Protein AF-A0A645BHJ3-F1 (afdb_monomer_lite)

Foldseek 3Di:
DPDDPDDDDDDDDDDDDDPPQWPDADADPVRDGDCPRIDGD

Structure (mmCIF, N/CA/C/O backbone):
data_AF-A0A645BHJ3-F1
#
_entry.id   AF-A0A645BHJ3-F1
#
loop_
_atom_site.group_PDB
_atom_site.id
_atom_site.type_symbol
_atom_site.label_atom_id
_atom_site.label_alt_id
_atom_site.label_comp_id
_atom_site.label_asym_id
_atom_site.label_entity_id
_atom_site.label_seq_id
_atom_site.pdbx_PDB_ins_code
_atom_site.Cartn_x
_atom_si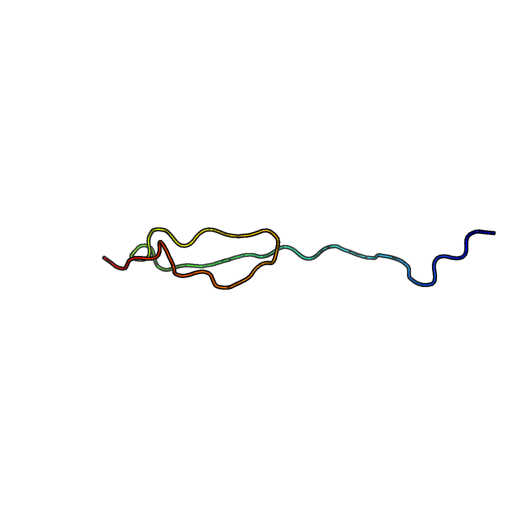te.Cartn_y
_atom_site.Cartn_z
_atom_site.occupancy
_atom_site.B_iso_or_equiv
_atom_site.auth_seq_id
_atom_site.auth_comp_id
_atom_site.auth_asym_id
_atom_site.auth_atom_id
_atom_site.pdbx_PDB_model_num
ATOM 1 N N . MET A 1 1 ? 15.735 10.516 -35.094 1.00 50.62 1 MET A N 1
ATOM 2 C CA . MET A 1 1 ? 15.446 9.174 -34.548 1.00 50.62 1 MET A CA 1
ATOM 3 C C . MET A 1 1 ? 15.492 9.291 -33.036 1.00 50.62 1 MET A C 1
ATOM 5 O O . MET A 1 1 ? 16.581 9.283 -32.482 1.00 50.62 1 MET A O 1
ATOM 9 N N . GLU A 1 2 ? 14.352 9.486 -32.376 1.00 70.88 2 GLU A N 1
ATOM 10 C CA . GLU A 1 2 ? 14.294 9.400 -30.912 1.00 70.88 2 GLU A CA 1
ATOM 11 C C . GLU A 1 2 ? 14.229 7.921 -30.534 1.00 70.88 2 GLU A C 1
ATOM 13 O O . GLU A 1 2 ? 13.167 7.305 -30.517 1.00 70.88 2 GLU A O 1
ATOM 18 N N . GLN A 1 3 ? 15.397 7.312 -30.336 1.00 74.62 3 GLN A N 1
ATOM 19 C CA . GLN A 1 3 ? 15.470 5.979 -29.754 1.00 74.62 3 GLN A CA 1
ATOM 20 C C . GLN A 1 3 ? 15.288 6.130 -28.246 1.00 74.62 3 GLN A C 1
ATOM 22 O O . GLN A 1 3 ? 16.193 6.581 -27.547 1.00 74.62 3 GLN A O 1
ATOM 27 N N . SER A 1 4 ? 14.101 5.779 -27.749 1.00 79.94 4 SER A N 1
ATOM 28 C CA . SER A 1 4 ? 13.918 5.578 -26.314 1.00 79.94 4 SER A CA 1
ATOM 29 C C . SER A 1 4 ? 14.744 4.357 -25.894 1.00 79.94 4 SER A C 1
ATOM 31 O O . SER A 1 4 ? 14.599 3.300 -26.514 1.00 79.94 4 SER A O 1
ATOM 33 N N . PRO A 1 5 ? 15.585 4.455 -24.849 1.00 87.06 5 PRO A N 1
ATOM 34 C CA . PRO A 1 5 ? 16.410 3.337 -24.391 1.00 87.06 5 PRO A CA 1
ATOM 35 C C . PRO A 1 5 ? 15.578 2.195 -23.788 1.00 87.06 5 PRO A C 1
ATOM 37 O O . PRO A 1 5 ? 16.104 1.109 -23.557 1.00 87.06 5 PRO A O 1
ATOM 40 N N . VAL A 1 6 ? 14.291 2.436 -23.510 1.00 87.81 6 VAL A N 1
ATOM 41 C CA . VAL A 1 6 ? 13.381 1.465 -22.896 1.00 87.81 6 VAL A CA 1
ATOM 42 C C . VAL A 1 6 ? 11.991 1.567 -23.522 1.00 87.81 6 VAL A C 1
ATOM 44 O O . VAL A 1 6 ? 11.496 2.662 -23.807 1.00 87.81 6 VAL A O 1
ATOM 47 N N . VAL A 1 7 ? 11.346 0.413 -23.693 1.00 89.88 7 VAL A N 1
ATOM 48 C CA . VAL A 1 7 ? 9.930 0.296 -24.055 1.00 89.88 7 VAL A CA 1
ATOM 49 C C . VAL A 1 7 ? 9.128 0.047 -22.778 1.00 89.88 7 VAL A C 1
ATOM 51 O O . VAL A 1 7 ? 9.320 -0.971 -22.114 1.00 89.88 7 VAL A O 1
ATOM 54 N N . VAL A 1 8 ? 8.244 0.979 -22.415 1.00 88.31 8 VAL A N 1
ATOM 55 C CA . VAL A 1 8 ? 7.350 0.815 -21.259 1.00 88.31 8 VAL A CA 1
ATOM 56 C C . VAL A 1 8 ? 6.277 -0.206 -21.618 1.00 88.31 8 VAL A C 1
ATOM 58 O O . VAL A 1 8 ? 5.537 -0.009 -22.578 1.00 88.31 8 VAL A O 1
ATOM 61 N N . LEU A 1 9 ? 6.202 -1.296 -20.856 1.00 92.38 9 LEU A N 1
ATOM 62 C CA . LEU A 1 9 ? 5.212 -2.349 -21.087 1.00 92.38 9 LEU A CA 1
ATOM 63 C C . LEU A 1 9 ? 3.940 -2.100 -20.274 1.00 92.38 9 LEU A C 1
ATOM 65 O O . LEU A 1 9 ? 2.850 -2.085 -20.835 1.00 92.38 9 LEU A O 1
ATOM 69 N N . TYR A 1 10 ? 4.085 -1.871 -18.966 1.00 90.50 10 TYR A N 1
ATOM 70 C CA . TYR A 1 10 ? 2.969 -1.673 -18.041 1.00 90.50 10 TYR A CA 1
ATOM 71 C C . TYR A 1 10 ? 3.377 -0.784 -16.865 1.00 90.50 10 TYR A C 1
ATOM 73 O O . TYR A 1 10 ? 4.554 -0.715 -16.509 1.00 90.50 10 TYR A O 1
ATOM 81 N N . TYR A 1 11 ? 2.378 -0.156 -16.246 1.00 86.31 11 TYR A N 1
ATOM 82 C CA . TYR A 1 11 ? 2.497 0.496 -14.945 1.00 86.31 11 TYR A CA 1
ATOM 83 C C . TYR A 1 11 ? 2.020 -0.448 -13.845 1.00 86.31 11 TYR A C 1
ATOM 85 O O . TYR A 1 11 ? 1.136 -1.280 -14.067 1.00 86.31 11 TYR A O 1
ATOM 93 N N . ASP A 1 12 ? 2.602 -0.324 -12.660 1.00 87.75 12 ASP A N 1
ATOM 94 C CA . ASP A 1 12 ? 2.186 -1.090 -11.500 1.00 87.75 12 ASP A CA 1
ATOM 95 C C . ASP A 1 12 ? 0.859 -0.568 -10.931 1.00 87.75 12 ASP A C 1
ATOM 97 O O . ASP A 1 12 ? 0.545 0.623 -10.959 1.00 87.75 12 ASP A O 1
ATOM 101 N N . MET A 1 13 ? 0.055 -1.490 -10.400 1.00 86.06 13 MET A N 1
ATOM 102 C CA . MET A 1 13 ? -1.149 -1.166 -9.645 1.00 86.06 13 MET A CA 1
ATOM 103 C C . MET A 1 13 ? -1.022 -1.755 -8.247 1.00 86.06 13 MET A C 1
ATOM 105 O O . MET A 1 13 ? -0.901 -2.967 -8.068 1.00 86.06 13 MET A O 1
ATOM 109 N N . ALA A 1 14 ? -1.077 -0.890 -7.239 1.00 86.31 14 ALA A N 1
ATOM 110 C CA . ALA A 1 14 ? -1.048 -1.315 -5.853 1.00 86.31 14 ALA A CA 1
ATOM 111 C C . ALA A 1 14 ? -2.4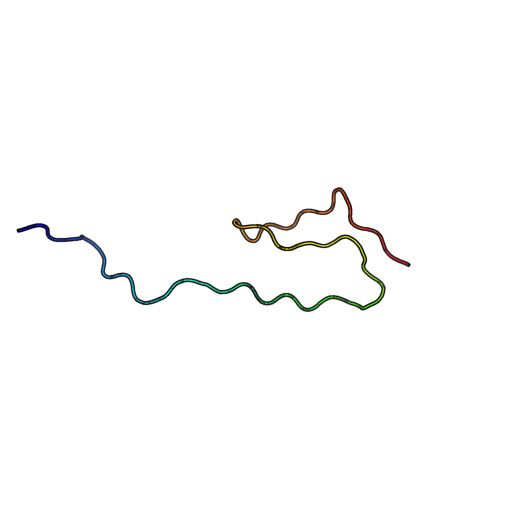42 -1.772 -5.404 1.00 86.31 14 ALA A C 1
ATOM 113 O O . ALA A 1 14 ? -3.371 -0.970 -5.305 1.00 86.31 14 ALA A O 1
ATOM 114 N N . VAL A 1 15 ? -2.576 -3.055 -5.071 1.00 89.19 15 VAL A N 1
ATOM 115 C CA . VAL A 1 15 ? 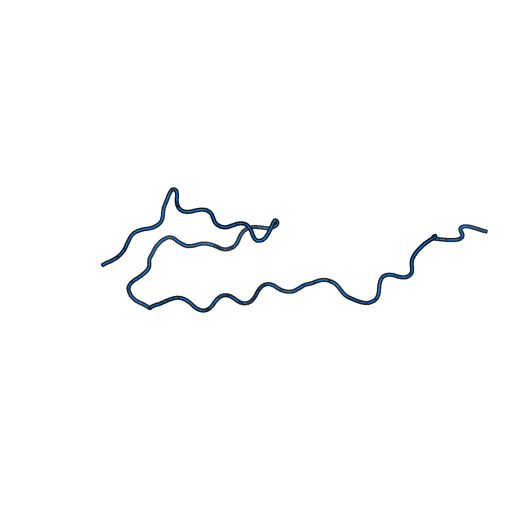-3.769 -3.602 -4.412 1.00 89.19 15 VAL A CA 1
ATOM 116 C C . VAL A 1 15 ? -3.452 -3.808 -2.937 1.00 89.19 15 VAL A C 1
ATOM 118 O O . VAL A 1 15 ? -2.416 -4.377 -2.593 1.00 89.19 15 VAL A O 1
ATOM 121 N N . ARG A 1 16 ? -4.325 -3.331 -2.043 1.00 88.00 16 ARG A N 1
ATOM 122 C CA . ARG A 1 16 ? -4.090 -3.387 -0.597 1.00 88.00 16 ARG A CA 1
ATOM 123 C C . ARG A 1 16 ? -5.273 -4.017 0.127 1.00 88.00 16 ARG A C 1
ATOM 125 O O . ARG A 1 16 ? -6.353 -3.440 0.185 1.00 88.00 16 ARG A O 1
ATOM 132 N N . PHE A 1 17 ? -5.032 -5.181 0.717 1.00 93.19 17 PHE A N 1
ATOM 133 C CA . PHE A 1 17 ? -5.974 -5.857 1.603 1.00 93.19 17 PHE A CA 1
ATOM 134 C C . PHE A 1 17 ? -5.664 -5.468 3.046 1.00 93.19 17 PHE A C 1
ATOM 136 O O . PHE A 1 17 ? -4.521 -5.572 3.490 1.00 93.19 17 PHE A O 1
ATOM 143 N N . ILE A 1 18 ? -6.673 -4.993 3.772 1.00 93.69 18 ILE A N 1
ATOM 144 C CA . ILE A 1 18 ? -6.529 -4.536 5.155 1.00 93.69 18 ILE A CA 1
ATOM 145 C C . ILE A 1 18 ? -7.619 -5.165 6.015 1.00 93.69 18 ILE A C 1
ATOM 147 O O . ILE A 1 18 ? -8.713 -5.457 5.539 1.00 93.69 18 ILE A O 1
ATOM 151 N N . SER A 1 19 ? -7.326 -5.377 7.297 1.00 96.62 19 SER A N 1
ATOM 152 C CA . SER A 1 19 ? -8.356 -5.802 8.246 1.00 96.62 19 SER A CA 1
ATOM 153 C C . SER A 1 19 ? -9.397 -4.694 8.417 1.00 96.62 19 SER A C 1
ATOM 155 O O . SER A 1 19 ? -9.028 -3.531 8.557 1.00 96.62 19 SER A O 1
ATOM 157 N N . ASN A 1 20 ? -10.679 -5.060 8.519 1.00 96.19 20 ASN A N 1
ATOM 158 C CA . ASN A 1 20 ? -11.781 -4.113 8.754 1.00 96.19 20 ASN A CA 1
ATOM 159 C C . ASN A 1 20 ? -11.634 -3.286 10.049 1.00 96.19 20 ASN A C 1
ATOM 161 O O . ASN A 1 20 ? -12.278 -2.243 10.168 1.00 96.19 20 ASN A O 1
ATOM 165 N N . ARG A 1 21 ? -10.783 -3.727 10.990 1.00 97.88 21 ARG A N 1
ATOM 166 C CA . ARG A 1 21 ? -10.439 -3.009 12.235 1.00 97.88 21 ARG A CA 1
ATOM 167 C C . ARG A 1 21 ? -9.406 -1.897 12.047 1.00 97.88 21 ARG A C 1
ATOM 169 O O . ARG A 1 21 ? -9.173 -1.124 12.967 1.00 97.88 21 ARG A O 1
ATOM 176 N N . ILE A 1 22 ? -8.735 -1.847 10.898 1.00 97.12 22 ILE A N 1
ATOM 177 C CA . ILE A 1 22 ? -7.738 -0.818 10.598 1.00 97.12 22 ILE A CA 1
ATOM 178 C C . ILE A 1 22 ? -8.433 0.346 9.907 1.00 97.12 22 ILE A C 1
ATOM 180 O O . ILE A 1 22 ? -9.044 0.172 8.852 1.00 97.12 22 ILE A O 1
ATOM 184 N N . LYS A 1 23 ? -8.314 1.540 10.488 1.00 97.06 23 LYS A N 1
ATOM 185 C CA . LYS A 1 23 ? -8.830 2.792 9.923 1.00 97.06 23 LYS A CA 1
ATOM 186 C C . LYS A 1 23 ? -7.675 3.746 9.621 1.00 97.06 23 LYS A C 1
ATOM 188 O O . LYS A 1 23 ? -6.598 3.640 10.201 1.00 97.06 23 LYS A O 1
ATOM 193 N N . GLY A 1 24 ? -7.887 4.661 8.675 1.00 95.62 24 GLY A N 1
ATOM 194 C CA . GLY A 1 24 ? -6.913 5.707 8.330 1.00 95.62 24 GLY A CA 1
ATOM 195 C C . GLY A 1 24 ? -5.745 5.272 7.433 1.00 95.62 24 GLY A C 1
ATOM 196 O O . GLY A 1 24 ? -4.977 6.124 6.993 1.00 95.62 24 GLY A O 1
ATOM 197 N N . LEU A 1 25 ? -5.615 3.983 7.086 1.00 95.50 25 LEU A N 1
ATOM 198 C CA . LEU A 1 25 ? -4.572 3.513 6.164 1.00 95.50 25 LEU A CA 1
ATOM 199 C C . LEU A 1 25 ? -4.967 3.779 4.702 1.00 95.50 25 LEU A C 1
ATOM 201 O O . LEU A 1 25 ? -5.675 2.984 4.087 1.00 95.50 25 LEU A O 1
ATOM 205 N N . LYS A 1 26 ? -4.496 4.902 4.149 1.00 92.31 26 LYS A N 1
ATOM 206 C CA . LYS A 1 26 ? -4.765 5.338 2.767 1.00 92.31 26 LYS A CA 1
ATOM 207 C C . LYS A 1 26 ? -3.639 4.926 1.800 1.00 92.31 26 LYS A C 1
ATOM 209 O O . LYS A 1 26 ? -2.474 4.877 2.209 1.00 92.31 26 LYS A O 1
ATOM 214 N N . PRO A 1 27 ? -3.944 4.661 0.516 1.00 91.19 27 PRO A N 1
ATOM 215 C CA . PRO A 1 27 ? -2.919 4.534 -0.516 1.00 91.19 27 PRO A CA 1
ATOM 216 C C . PRO A 1 27 ? -2.222 5.881 -0.758 1.00 91.19 27 PRO A C 1
ATOM 218 O O . PRO A 1 27 ? -2.774 6.946 -0.484 1.00 91.19 27 PRO A O 1
ATOM 221 N N . ASN A 1 28 ? -1.002 5.836 -1.287 1.00 90.75 28 ASN A N 1
ATOM 222 C CA . ASN A 1 28 ? -0.289 7.016 -1.771 1.00 90.75 28 ASN A CA 1
ATOM 223 C C . ASN A 1 28 ? 0.380 6.705 -3.111 1.00 90.75 28 ASN A C 1
ATOM 225 O O . ASN A 1 28 ? 0.625 5.539 -3.415 1.00 90.75 28 ASN A O 1
ATOM 229 N N . ALA A 1 29 ? 0.680 7.750 -3.887 1.00 88.69 29 ALA A N 1
ATOM 230 C CA . ALA A 1 29 ? 1.247 7.631 -5.233 1.00 88.69 29 ALA A CA 1
ATOM 231 C C . ALA A 1 29 ? 2.591 6.888 -5.266 1.00 88.69 29 ALA A C 1
ATOM 233 O O . ALA A 1 29 ? 2.915 6.246 -6.254 1.00 88.69 29 ALA A O 1
ATOM 234 N N . MET A 1 30 ? 3.345 6.935 -4.167 1.00 91.62 30 MET A N 1
ATOM 235 C CA . MET A 1 30 ? 4.625 6.236 -4.030 1.00 91.62 30 MET A CA 1
ATOM 236 C C . MET A 1 30 ? 4.467 4.794 -3.517 1.00 91.62 30 MET A C 1
ATOM 238 O O . MET A 1 30 ? 5.461 4.114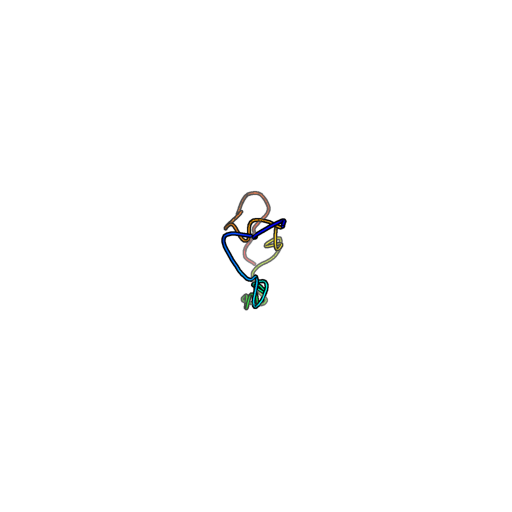 -3.284 1.00 91.62 30 MET A O 1
ATOM 242 N N . ASN A 1 31 ? 3.231 4.349 -3.264 1.00 90.88 31 ASN A N 1
ATOM 243 C CA . ASN A 1 31 ? 2.883 3.074 -2.638 1.00 90.88 31 ASN A CA 1
ATOM 244 C C . ASN A 1 31 ? 3.644 2.773 -1.323 1.00 90.88 31 ASN A C 1
ATOM 246 O O . ASN A 1 31 ? 3.889 1.624 -0.959 1.00 90.88 31 ASN A O 1
ATOM 250 N N . LEU A 1 32 ? 3.996 3.806 -0.556 1.00 93.38 32 LEU A N 1
A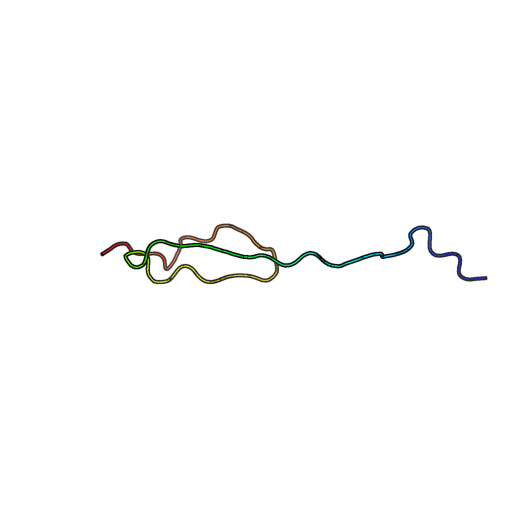TOM 251 C CA . LEU A 1 32 ? 4.731 3.664 0.702 1.00 93.38 32 LEU A CA 1
ATOM 252 C C . LEU A 1 32 ? 3.816 3.258 1.865 1.00 93.38 32 LEU A C 1
ATOM 254 O O . LEU A 1 32 ? 2.598 3.465 1.843 1.00 93.38 32 LEU A O 1
ATOM 258 N N . LEU A 1 33 ? 4.401 2.706 2.928 1.00 93.44 33 LEU A N 1
ATOM 259 C CA . LEU A 1 33 ? 3.703 2.505 4.194 1.00 93.44 33 LEU A CA 1
ATOM 260 C C . LEU A 1 33 ? 3.723 3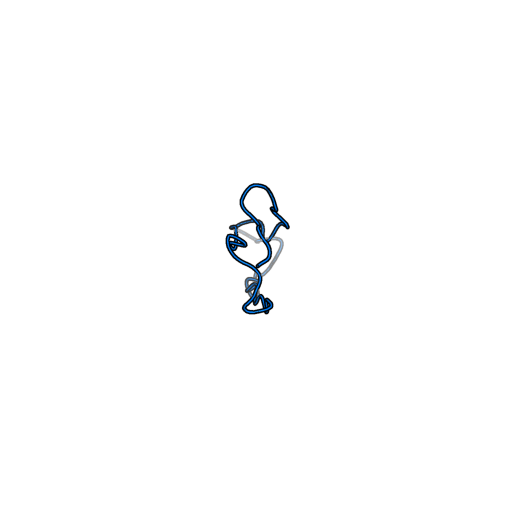.808 5.004 1.00 93.44 33 LEU A C 1
ATOM 262 O O . LEU A 1 33 ? 4.770 4.225 5.490 1.00 93.44 33 LEU A O 1
ATOM 266 N N . ASN A 1 34 ? 2.561 4.442 5.161 1.00 95.31 34 ASN A N 1
ATOM 267 C CA . ASN A 1 34 ? 2.394 5.633 5.993 1.00 95.31 34 ASN A CA 1
ATOM 268 C C . ASN A 1 34 ? 1.389 5.342 7.113 1.00 95.31 34 ASN A C 1
ATOM 270 O O . ASN A 1 34 ? 0.242 4.999 6.833 1.00 95.31 34 ASN A O 1
ATOM 274 N N . LEU A 1 35 ? 1.834 5.474 8.366 1.00 96.62 35 LEU A N 1
ATOM 275 C CA . LEU A 1 35 ? 1.056 5.130 9.561 1.00 96.62 35 LEU A CA 1
ATOM 276 C C . LEU A 1 35 ? 0.620 6.340 10.397 1.00 96.62 35 LEU A C 1
ATOM 278 O O . LEU A 1 35 ? 0.019 6.155 11.448 1.00 96.62 35 LEU A O 1
ATOM 282 N N . LYS A 1 36 ? 0.898 7.572 9.950 1.00 97.56 36 LYS A N 1
ATOM 283 C CA . LYS A 1 36 ? 0.665 8.793 10.748 1.00 97.56 36 LYS A CA 1
ATOM 284 C C . LYS A 1 36 ? -0.788 8.972 11.209 1.00 97.56 36 LYS A C 1
ATOM 286 O O . LYS A 1 36 ? -1.014 9.528 12.273 1.00 97.56 36 LYS A O 1
ATOM 291 N N . GLU A 1 37 ? -1.746 8.512 10.407 1.00 97.00 37 GLU A N 1
ATOM 292 C CA . GLU A 1 37 ? -3.191 8.612 10.675 1.00 97.00 37 GLU A CA 1
ATOM 293 C C . GLU A 1 37 ? -3.826 7.247 10.995 1.00 97.00 37 GLU A C 1
ATOM 295 O O . GLU A 1 37 ? -5.049 7.125 11.053 1.00 97.00 37 GLU A O 1
ATOM 300 N N . VAL A 1 38 ? -3.019 6.190 11.132 1.00 97.62 38 VAL A N 1
ATOM 301 C CA . VAL A 1 38 ? -3.527 4.818 11.212 1.00 97.62 38 VAL A CA 1
ATOM 302 C C . VAL A 1 38 ? -3.877 4.459 12.644 1.00 97.62 38 VAL A C 1
ATOM 304 O O . VAL A 1 38 ? -3.057 4.594 13.549 1.00 97.62 38 VAL A O 1
ATOM 307 N N . VAL A 1 39 ? -5.082 3.924 12.826 1.00 98.00 39 VAL A N 1
ATOM 308 C CA . VAL A 1 39 ? -5.583 3.447 14.117 1.00 98.00 39 VAL A CA 1
ATOM 309 C C . VAL A 1 39 ? -6.189 2.056 13.979 1.00 98.00 39 VAL A C 1
ATOM 311 O O . VAL A 1 39 ? -6.639 1.650 12.901 1.00 98.00 39 VAL A O 1
ATOM 314 N N . LYS A 1 40 ? -6.187 1.321 15.089 1.00 97.62 40 LYS A N 1
ATOM 315 C CA . LYS A 1 40 ? -6.807 0.007 15.211 1.00 97.62 40 LYS A CA 1
ATOM 316 C C . LYS A 1 40 ? -7.915 0.083 16.258 1.00 97.62 40 LYS A C 1
ATOM 318 O O . LYS A 1 40 ? -7.646 0.529 17.369 1.00 97.62 40 LYS A O 1
ATOM 323 N N . GLU A 1 41 ? -9.108 -0.357 15.872 1.00 91.12 41 GLU A N 1
ATOM 324 C CA . GLU A 1 41 ? -10.239 -0.613 16.779 1.00 91.12 41 GLU A CA 1
ATOM 325 C C . GLU A 1 41 ? -10.005 -1.855 17.649 1.00 91.12 41 GLU A C 1
ATOM 327 O O . GLU A 1 41 ? -9.463 -2.871 17.130 1.00 91.12 41 GLU A O 1
#

Sequence (41 aa):
MEQSPVVVLYYDMAVRFISNRIKGLKPNAMNLLNLKEVVKE

pLDDT: mean 90.28, std 8.63, range [50.62, 98.0]

Radius of gyration: 16.95 Å; chains: 1; bounding box: 28×15×51 Å

Organism: NCBI:txid1076179

Secondary structure (DSSP, 8-state):
----SS-------------TTEES----TT-----TT-EE-